Protein AF-A0A2E5XC78-F1 (afdb_monomer_lite)

pLDDT: mean 73.08, std 13.7, range [53.41, 96.94]

Radius of gyration: 30.32 Å; chains: 1; bounding box: 47×22×98 Å

Sequence (92 aa):
MKKINQLKLMTITLLLFSNITFGQKLIDDQSTINNQIVQKLNTPTKMWVNGHWETTTDGKRMWKKGHWSFEEKSFQQKSEIFRRKMMKRQKA

Secondary structure (DSSP, 8-state):
-HHHHHHHHHHHHHHHHTTSTTSSHHHHHHHHHHHHHHHHHHS-EEEEEPPEEEE-TTS-EEEEPPEEEEE---HHHHHHHHHHHHHHHH--

Structure (mmCIF, N/CA/C/O backbone):
data_AF-A0A2E5XC78-F1
#
_entry.id   AF-A0A2E5XC78-F1
#
loop_
_atom_site.group_PDB
_atom_site.id
_atom_site.type_symbol
_atom_site.label_atom_id
_atom_site.label_alt_id
_atom_site.label_comp_id
_atom_site.label_asym_id
_atom_site.label_entity_id
_atom_site.label_seq_id
_atom_site.pdbx_PDB_ins_code
_atom_site.Cartn_x
_atom_site.Cartn_y
_atom_site.Cartn_z
_atom_site.occupancy
_atom_site.B_iso_or_equiv
_atom_site.auth_seq_id
_atom_site.auth_comp_id
_atom_site.auth_asym_id
_atom_site.auth_atom_id
_atom_site.pdbx_PDB_model_num
ATOM 1 N N . MET A 1 1 ? 26.313 2.150 -71.167 1.00 54.50 1 MET A N 1
ATOM 2 C CA . MET A 1 1 ? 25.475 2.938 -70.227 1.00 54.50 1 MET A CA 1
ATOM 3 C C . MET A 1 1 ? 24.546 2.115 -69.325 1.00 54.50 1 MET A C 1
ATOM 5 O O . MET A 1 1 ? 24.470 2.443 -68.152 1.00 54.50 1 MET A O 1
ATOM 9 N N . LYS A 1 2 ? 23.883 1.033 -69.779 1.00 53.41 2 LYS A N 1
ATOM 10 C CA . LYS A 1 2 ? 22.913 0.269 -68.949 1.00 53.41 2 LYS A CA 1
ATOM 11 C C . LYS A 1 2 ? 23.478 -0.346 -67.647 1.00 53.41 2 LYS A C 1
ATOM 13 O O . LYS A 1 2 ? 22.771 -0.385 -66.648 1.00 53.41 2 LYS A O 1
ATOM 18 N N . LYS A 1 3 ? 24.750 -0.772 -67.628 1.00 56.91 3 LYS A N 1
ATOM 19 C CA . LYS A 1 3 ? 25.393 -1.394 -66.446 1.00 56.91 3 LYS A CA 1
ATOM 20 C C . LYS A 1 3 ? 25.601 -0.432 -65.264 1.00 56.91 3 LYS A C 1
ATOM 22 O O . LYS A 1 3 ? 25.558 -0.864 -64.120 1.00 56.91 3 LYS A O 1
ATOM 27 N N . ILE A 1 4 ? 25.765 0.867 -65.528 1.00 62.06 4 ILE A N 1
ATOM 28 C CA . ILE A 1 4 ? 25.970 1.885 -64.481 1.00 62.06 4 ILE A CA 1
ATOM 29 C C . ILE A 1 4 ? 24.664 2.134 -63.711 1.00 62.06 4 ILE A C 1
ATOM 31 O O . ILE A 1 4 ? 24.686 2.317 -62.498 1.00 62.06 4 ILE A O 1
ATOM 35 N N . ASN A 1 5 ? 23.518 2.071 -64.394 1.00 62.75 5 ASN A N 1
ATOM 36 C CA . ASN A 1 5 ? 22.212 2.266 -63.759 1.00 62.75 5 ASN A CA 1
ATOM 37 C C . ASN A 1 5 ? 21.820 1.082 -62.860 1.00 62.75 5 ASN A C 1
ATOM 39 O O . ASN A 1 5 ? 21.215 1.293 -61.816 1.00 62.75 5 ASN A O 1
ATOM 43 N N . GLN A 1 6 ? 22.225 -0.139 -63.223 1.00 64.19 6 GLN A N 1
ATOM 44 C CA . GLN A 1 6 ? 22.021 -1.342 -62.404 1.00 64.19 6 GLN A CA 1
ATOM 45 C C . GLN A 1 6 ? 22.840 -1.286 -61.104 1.00 64.19 6 GLN A C 1
ATOM 47 O O . GLN A 1 6 ? 22.318 -1.573 -60.030 1.00 64.19 6 GLN A O 1
ATOM 52 N N . LEU A 1 7 ? 24.097 -0.828 -61.181 1.00 69.62 7 LEU A N 1
ATOM 53 C CA . LEU A 1 7 ? 24.959 -0.669 -60.006 1.00 69.62 7 LEU A CA 1
ATOM 54 C C . LEU A 1 7 ? 24.415 0.387 -59.028 1.00 69.62 7 LEU A C 1
ATOM 56 O O . LEU A 1 7 ? 24.438 0.173 -57.820 1.00 69.62 7 LEU A O 1
ATOM 60 N N . LYS A 1 8 ? 23.877 1.500 -59.551 1.00 69.00 8 LYS A N 1
ATOM 61 C CA . LYS A 1 8 ? 23.238 2.551 -58.742 1.00 69.00 8 LYS A CA 1
ATOM 62 C C . LYS A 1 8 ? 21.950 2.081 -58.065 1.00 69.00 8 LYS A C 1
ATOM 64 O O . LYS A 1 8 ? 21.676 2.493 -56.945 1.00 69.00 8 LYS A O 1
ATOM 69 N N . LEU A 1 9 ? 21.157 1.234 -58.724 1.00 69.81 9 LEU A N 1
ATOM 70 C CA . LEU A 1 9 ? 19.942 0.690 -58.115 1.00 69.81 9 LEU A CA 1
ATOM 71 C C . LEU A 1 9 ? 20.279 -0.229 -56.937 1.00 69.81 9 LEU A C 1
ATOM 73 O O . LEU A 1 9 ? 19.667 -0.113 -55.880 1.00 69.81 9 LEU A O 1
ATOM 77 N N . MET A 1 10 ? 21.293 -1.081 -57.101 1.00 72.56 10 MET A N 1
ATOM 78 C CA . MET A 1 10 ? 21.697 -2.050 -56.084 1.00 72.56 10 MET A CA 1
ATOM 79 C C . MET A 1 10 ? 22.189 -1.373 -54.794 1.00 72.56 10 MET A C 1
ATOM 81 O O . MET A 1 10 ? 21.821 -1.804 -53.699 1.00 72.56 10 MET A O 1
ATOM 85 N N . THR A 1 11 ? 22.952 -0.280 -54.907 1.00 68.88 11 THR A N 1
ATOM 86 C CA . THR A 1 11 ? 23.435 0.480 -53.743 1.00 68.88 11 THR A CA 1
ATOM 87 C C . THR A 1 11 ? 22.314 1.198 -52.991 1.00 68.88 11 THR A C 1
ATOM 89 O O . THR A 1 11 ? 22.351 1.244 -51.764 1.00 68.88 11 THR A O 1
ATOM 92 N N . ILE A 1 12 ? 21.289 1.699 -53.691 1.00 71.75 12 ILE A N 1
ATOM 93 C CA . ILE A 1 12 ? 20.126 2.343 -53.057 1.00 71.75 12 ILE A CA 1
ATOM 94 C C . ILE A 1 12 ? 19.323 1.327 -52.240 1.00 71.75 12 ILE A C 1
ATOM 96 O O . ILE A 1 12 ? 18.968 1.606 -51.097 1.00 71.75 12 ILE A O 1
ATOM 100 N N . THR A 1 13 ? 19.087 0.124 -52.771 1.00 66.75 13 THR A N 1
ATOM 101 C CA . THR A 1 13 ? 18.414 -0.942 -52.012 1.00 66.75 13 THR A CA 1
ATOM 102 C C . THR A 1 13 ? 19.193 -1.352 -50.766 1.00 66.75 13 THR A C 1
ATOM 104 O O . THR A 1 13 ? 18.588 -1.513 -49.711 1.00 66.75 13 THR A O 1
ATOM 107 N N . LEU A 1 14 ? 20.524 -1.468 -50.840 1.00 66.94 14 LEU A N 1
ATOM 108 C CA . LEU A 1 14 ? 21.340 -1.898 -49.699 1.00 66.94 14 LEU A CA 1
ATOM 109 C C . LEU A 1 14 ? 21.281 -0.906 -48.520 1.00 66.94 14 LEU A C 1
ATOM 111 O O . LEU A 1 14 ? 21.240 -1.322 -47.365 1.00 66.94 14 LEU A O 1
ATOM 115 N N . LEU A 1 15 ? 21.222 0.399 -48.809 1.00 64.50 15 LEU A N 1
ATOM 116 C CA . LEU A 1 15 ? 21.139 1.464 -47.799 1.00 64.50 15 LEU A CA 1
ATOM 117 C C . LEU A 1 15 ? 19.772 1.546 -47.103 1.00 64.50 15 LEU A C 1
ATOM 119 O O . LEU A 1 15 ? 19.677 2.051 -45.986 1.00 64.50 15 LEU A O 1
ATOM 123 N N . LEU A 1 16 ? 18.706 1.053 -47.738 1.00 64.62 16 LEU A N 1
ATOM 124 C CA . LEU A 1 16 ? 17.363 1.073 -47.152 1.00 64.62 16 LEU A CA 1
ATOM 125 C C . LEU A 1 16 ? 17.145 -0.063 -46.141 1.00 64.62 16 LEU A C 1
ATOM 127 O O 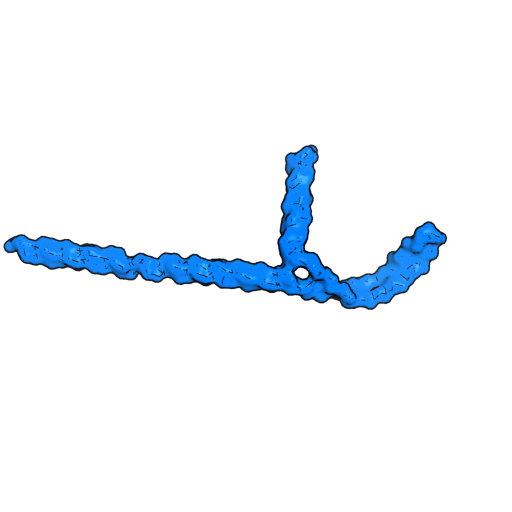. LEU A 1 16 ? 16.374 0.104 -45.198 1.00 64.62 16 LEU A O 1
ATOM 131 N N . PHE A 1 17 ? 17.854 -1.188 -46.275 1.00 63.03 17 PHE A N 1
ATOM 132 C CA . PHE A 1 17 ? 17.707 -2.331 -45.365 1.00 63.03 17 PHE A CA 1
ATOM 133 C C . PHE A 1 17 ? 18.506 -2.211 -44.057 1.00 63.03 17 PHE A C 1
ATOM 135 O O . PHE A 1 17 ? 18.171 -2.891 -43.088 1.00 63.03 17 PHE A O 1
ATOM 142 N N . SER A 1 18 ? 19.516 -1.339 -43.967 1.00 62.75 18 SER A N 1
ATOM 143 C CA . SER A 1 18 ? 20.372 -1.242 -42.770 1.00 62.75 18 SER A CA 1
ATOM 144 C C . SER A 1 18 ? 19.718 -0.559 -41.559 1.00 62.75 18 SER A C 1
ATOM 146 O O . SER A 1 18 ? 20.269 -0.623 -40.464 1.00 62.75 18 SER A O 1
ATOM 148 N N . ASN A 1 19 ? 18.560 0.090 -41.723 1.00 58.75 19 ASN A N 1
ATOM 149 C CA . ASN A 1 19 ? 17.937 0.909 -40.671 1.00 58.75 19 ASN A CA 1
ATOM 150 C C . ASN A 1 19 ? 16.775 0.228 -39.921 1.00 58.75 19 ASN A C 1
ATOM 152 O O . ASN A 1 19 ? 16.231 0.810 -38.986 1.00 58.75 19 ASN A O 1
ATOM 156 N N . ILE A 1 20 ? 16.380 -0.994 -40.293 1.00 60.16 20 ILE A N 1
ATOM 157 C CA . ILE A 1 20 ? 15.165 -1.636 -39.749 1.00 60.16 20 ILE A CA 1
ATOM 158 C C . ILE A 1 20 ? 15.422 -2.295 -38.376 1.00 60.16 20 ILE A C 1
ATOM 160 O O . ILE A 1 20 ? 14.513 -2.422 -37.558 1.00 60.16 20 ILE A O 1
ATOM 164 N N . THR A 1 21 ? 16.670 -2.646 -38.060 1.00 58.75 21 THR A N 1
ATOM 165 C CA . THR A 1 21 ? 17.029 -3.428 -36.862 1.00 58.75 21 THR A CA 1
ATOM 166 C C . THR A 1 21 ? 17.020 -2.635 -35.548 1.00 58.75 21 THR A C 1
ATOM 168 O O . THR A 1 21 ? 16.984 -3.233 -34.476 1.00 58.75 21 THR A O 1
ATOM 171 N N . PHE A 1 22 ? 17.027 -1.297 -35.588 1.00 59.34 22 PHE A N 1
ATOM 172 C CA . PHE A 1 22 ? 17.092 -0.461 -34.377 1.00 59.34 22 PHE A CA 1
ATOM 173 C C . PHE A 1 22 ? 15.739 -0.266 -33.665 1.00 59.34 22 PHE A C 1
ATOM 175 O O . PHE A 1 22 ? 15.722 0.088 -32.488 1.00 59.34 22 PHE A O 1
ATOM 182 N N . GLY A 1 23 ? 14.607 -0.522 -34.333 1.00 56.31 23 GLY A N 1
ATOM 183 C CA . GLY A 1 23 ? 13.272 -0.270 -33.768 1.00 56.31 23 GLY A CA 1
ATOM 184 C C . GLY A 1 23 ? 12.781 -1.310 -32.752 1.00 56.31 23 GLY A C 1
ATOM 185 O O . GLY A 1 23 ? 11.994 -0.977 -31.871 1.00 56.31 23 GLY A O 1
ATOM 186 N N . GLN A 1 24 ? 13.246 -2.560 -32.837 1.00 57.03 24 GLN A N 1
ATOM 187 C CA . GLN A 1 24 ? 12.725 -3.657 -32.005 1.00 57.03 24 GLN A CA 1
ATOM 188 C C . GLN A 1 24 ? 13.259 -3.633 -30.563 1.00 57.03 24 GLN A C 1
ATOM 190 O O . GLN A 1 24 ? 12.518 -3.935 -29.632 1.00 57.03 24 GLN A O 1
ATOM 195 N N . LYS A 1 25 ? 14.501 -3.177 -30.347 1.00 56.69 25 LYS A N 1
ATOM 196 C CA . LYS A 1 25 ? 15.143 -3.186 -29.020 1.00 56.69 25 LYS A CA 1
ATOM 197 C C . LYS A 1 25 ? 14.440 -2.289 -27.985 1.00 56.69 25 LYS A C 1
ATOM 199 O O . LYS A 1 25 ? 14.391 -2.629 -26.809 1.00 56.69 25 L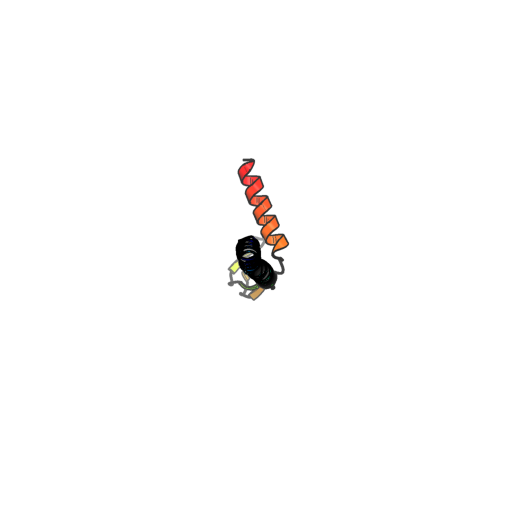YS A O 1
ATOM 204 N N . LEU A 1 26 ? 13.853 -1.172 -28.421 1.00 55.22 26 LEU A N 1
ATOM 205 C CA . LEU A 1 26 ? 13.145 -0.228 -27.541 1.00 55.22 26 LEU A CA 1
ATOM 206 C C . LEU A 1 26 ? 11.833 -0.792 -26.967 1.00 55.22 26 LEU A C 1
ATOM 208 O O . LEU A 1 26 ? 11.432 -0.412 -25.868 1.00 55.22 26 LEU A O 1
ATOM 212 N N . ILE A 1 27 ? 11.160 -1.692 -27.691 1.00 59.31 27 ILE A N 1
ATOM 213 C CA . ILE A 1 27 ? 9.884 -2.283 -27.258 1.00 59.31 27 ILE A CA 1
ATOM 214 C C . ILE A 1 27 ? 10.128 -3.344 -26.174 1.00 59.31 27 ILE A C 1
ATOM 216 O O . ILE A 1 27 ? 9.412 -3.379 -25.167 1.00 59.31 27 ILE A O 1
ATOM 220 N N . ASP A 1 28 ? 11.176 -4.154 -26.336 1.00 59.44 28 ASP A N 1
ATOM 221 C CA . ASP A 1 28 ? 11.546 -5.192 -25.369 1.00 59.44 28 ASP A CA 1
ATOM 222 C C . ASP A 1 28 ? 12.004 -4.590 -24.029 1.00 59.44 28 ASP A C 1
ATOM 224 O O . ASP A 1 28 ? 11.568 -5.049 -22.964 1.00 59.44 28 ASP A O 1
ATOM 228 N N . ASP A 1 29 ? 12.776 -3.498 -24.062 1.00 61.09 29 ASP A N 1
ATOM 229 C CA . ASP A 1 29 ? 13.202 -2.772 -22.856 1.00 61.09 29 ASP A CA 1
ATOM 230 C C . ASP A 1 29 ? 12.001 -2.192 -22.087 1.00 61.09 29 ASP A C 1
ATOM 232 O O . ASP A 1 29 ? 11.916 -2.320 -20.862 1.00 61.09 29 ASP A O 1
ATOM 236 N N . GLN A 1 30 ? 11.011 -1.626 -22.788 1.00 61.94 30 GLN A N 1
ATOM 237 C CA . GLN A 1 30 ? 9.824 -1.052 -22.147 1.00 61.94 30 GLN A CA 1
ATOM 238 C C . GLN A 1 30 ? 8.964 -2.119 -21.454 1.00 61.94 30 GLN A C 1
ATOM 240 O O . GLN A 1 30 ? 8.440 -1.887 -20.359 1.00 61.94 30 GLN A O 1
ATOM 245 N N . SER A 1 31 ? 8.814 -3.295 -22.069 1.00 63.69 31 SER A N 1
ATOM 246 C CA . SER A 1 31 ? 8.041 -4.396 -21.483 1.00 63.69 31 SER A CA 1
ATOM 247 C C . SER A 1 31 ? 8.698 -4.929 -20.201 1.00 63.69 31 SER A C 1
ATOM 249 O O . SER A 1 31 ? 8.023 -5.172 -19.197 1.00 63.69 31 SER A O 1
ATOM 251 N N . THR A 1 32 ? 10.031 -4.998 -20.195 1.00 65.31 32 THR A N 1
ATOM 252 C CA . THR A 1 32 ? 10.841 -5.424 -19.050 1.00 65.31 32 THR A CA 1
ATOM 253 C C . THR A 1 32 ? 10.750 -4.427 -17.892 1.00 65.31 32 THR A C 1
ATOM 255 O O . THR A 1 32 ? 10.513 -4.829 -16.750 1.00 65.31 32 THR A O 1
ATOM 258 N N . ILE A 1 33 ? 10.842 -3.123 -18.179 1.00 66.56 33 ILE A N 1
ATOM 259 C CA . ILE A 1 33 ? 10.679 -2.050 -17.182 1.00 66.56 33 ILE A CA 1
ATOM 260 C C . ILE A 1 33 ? 9.281 -2.098 -16.555 1.00 66.56 33 ILE A C 1
ATOM 262 O O . ILE A 1 33 ? 9.142 -2.063 -15.330 1.00 66.56 33 ILE A O 1
ATOM 266 N N . ASN A 1 34 ? 8.236 -2.237 -17.375 1.00 65.94 34 ASN A N 1
ATOM 267 C CA 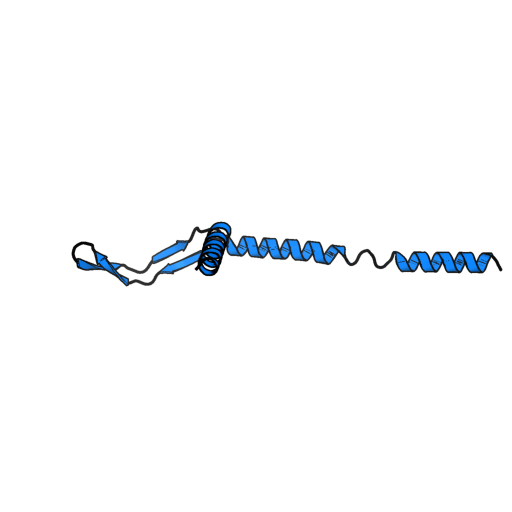. ASN A 1 34 ? 6.861 -2.318 -16.886 1.00 65.94 34 ASN A CA 1
ATOM 268 C C . ASN A 1 34 ? 6.660 -3.524 -15.953 1.00 65.94 34 ASN A C 1
ATOM 270 O O . ASN A 1 34 ? 6.043 -3.390 -14.896 1.00 65.94 34 ASN A O 1
ATOM 274 N N . ASN A 1 35 ? 7.231 -4.682 -16.292 1.00 69.62 35 ASN A N 1
ATOM 275 C CA . ASN A 1 35 ? 7.152 -5.880 -15.458 1.00 69.62 35 ASN A CA 1
ATOM 276 C C . ASN A 1 35 ? 7.866 -5.705 -14.109 1.00 69.62 35 ASN A C 1
ATOM 278 O O . ASN A 1 35 ? 7.317 -6.089 -13.076 1.00 69.62 35 ASN A O 1
ATOM 282 N N . GLN A 1 36 ? 9.043 -5.072 -14.086 1.00 69.38 36 GLN A N 1
ATOM 283 C CA . GLN A 1 36 ? 9.768 -4.775 -12.843 1.00 69.38 36 GLN A CA 1
ATOM 284 C C . GLN A 1 36 ? 8.997 -3.804 -11.939 1.00 69.38 36 GLN A C 1
ATOM 286 O O . GLN A 1 36 ? 8.940 -3.996 -10.722 1.00 69.38 36 GLN A O 1
ATOM 291 N N . ILE A 1 37 ? 8.362 -2.785 -12.525 1.00 64.88 37 ILE A N 1
ATOM 292 C CA . ILE A 1 37 ? 7.501 -1.841 -11.804 1.00 64.88 37 ILE A CA 1
ATOM 293 C C . ILE A 1 37 ? 6.323 -2.596 -11.178 1.00 64.88 37 ILE A C 1
ATOM 295 O O . ILE A 1 37 ? 6.113 -2.513 -9.968 1.00 64.88 37 ILE A O 1
ATOM 299 N N . VAL A 1 38 ? 5.601 -3.398 -11.965 1.00 62.50 38 VAL A N 1
ATOM 300 C CA . VAL A 1 38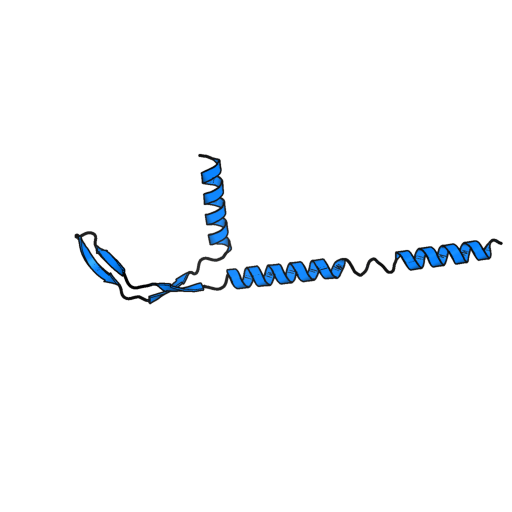 ? 4.463 -4.195 -11.481 1.00 62.50 38 VAL A CA 1
ATOM 301 C C . VAL A 1 38 ? 4.883 -5.158 -10.366 1.00 62.50 38 VAL A C 1
ATOM 303 O O . VAL A 1 38 ? 4.173 -5.275 -9.368 1.00 62.50 38 VAL A O 1
ATOM 306 N N . GLN A 1 39 ? 6.044 -5.806 -10.480 1.00 63.00 39 GLN A N 1
ATOM 307 C CA . GLN A 1 39 ? 6.573 -6.683 -9.432 1.00 63.00 39 GLN A CA 1
ATOM 308 C C . GLN A 1 39 ? 6.885 -5.915 -8.142 1.00 63.00 39 GLN A C 1
ATOM 310 O O . GLN A 1 39 ? 6.428 -6.318 -7.076 1.00 63.00 39 GLN A O 1
ATOM 315 N N . LYS A 1 40 ? 7.587 -4.778 -8.224 1.00 63.25 40 LYS A N 1
ATOM 316 C CA . LYS A 1 40 ? 7.931 -3.946 -7.056 1.00 63.25 40 LYS A CA 1
ATOM 317 C C . LYS A 1 40 ? 6.708 -3.315 -6.378 1.00 63.25 40 LYS A C 1
ATOM 319 O O . LYS A 1 40 ? 6.764 -2.994 -5.198 1.00 63.25 40 LYS A O 1
ATOM 324 N N . LEU A 1 41 ? 5.615 -3.112 -7.110 1.00 60.66 41 LEU A N 1
ATOM 325 C CA . LEU A 1 41 ? 4.352 -2.588 -6.577 1.00 60.66 41 LEU A CA 1
ATOM 326 C C . LEU A 1 41 ? 3.444 -3.673 -5.979 1.00 60.66 41 LEU A C 1
ATOM 328 O O . LEU A 1 41 ? 2.595 -3.355 -5.151 1.00 60.66 41 LEU A O 1
ATOM 332 N N . ASN A 1 42 ? 3.609 -4.932 -6.392 1.00 59.47 42 ASN A N 1
ATOM 333 C CA .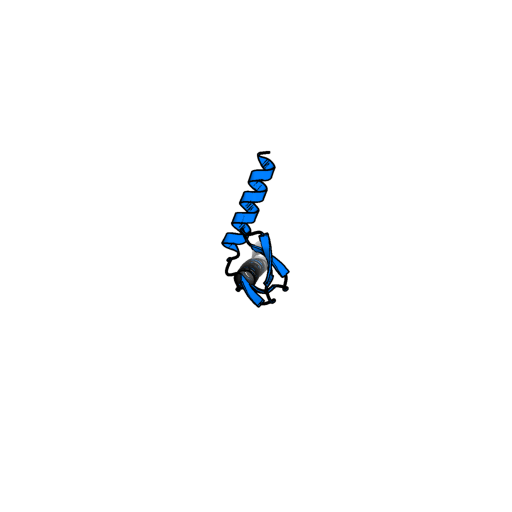 ASN A 1 42 ? 2.872 -6.080 -5.857 1.00 59.47 42 ASN A CA 1
ATOM 334 C C . ASN A 1 42 ? 3.556 -6.743 -4.657 1.00 59.47 42 ASN A C 1
ATOM 336 O O . ASN A 1 42 ? 2.979 -7.654 -4.066 1.00 59.47 42 ASN A O 1
ATOM 340 N N . THR A 1 43 ? 4.765 -6.321 -4.284 1.00 60.88 43 THR A N 1
ATOM 341 C CA . THR A 1 43 ? 5.414 -6.843 -3.085 1.00 60.88 43 THR A CA 1
ATOM 342 C C . THR A 1 43 ? 4.695 -6.334 -1.832 1.00 60.88 43 THR A C 1
ATOM 344 O O . THR A 1 43 ? 4.396 -5.138 -1.724 1.00 60.88 43 THR A O 1
ATOM 347 N N . PRO A 1 44 ? 4.407 -7.224 -0.864 1.00 62.69 44 PRO A N 1
ATOM 348 C CA . PRO A 1 44 ? 3.753 -6.837 0.375 1.00 62.69 44 PRO A CA 1
ATOM 349 C C . PRO A 1 44 ? 4.594 -5.764 1.065 1.00 62.69 44 PRO A C 1
ATOM 351 O O . PRO A 1 44 ? 5.756 -5.976 1.419 1.00 62.69 44 PRO A O 1
ATOM 354 N N . THR A 1 45 ? 4.013 -4.575 1.217 1.00 69.19 45 THR A N 1
ATOM 355 C CA . THR A 1 45 ? 4.712 -3.461 1.852 1.00 69.19 45 THR A CA 1
ATOM 356 C C . THR A 1 45 ? 4.590 -3.630 3.358 1.00 69.19 45 THR A C 1
ATOM 358 O O . THR A 1 45 ? 3.501 -3.525 3.925 1.00 69.19 45 THR A O 1
ATOM 361 N N . LYS A 1 46 ? 5.721 -3.911 4.007 1.00 80.38 46 LYS A N 1
ATOM 362 C CA . LYS A 1 46 ? 5.828 -3.899 5.464 1.00 80.38 46 LYS A CA 1
ATOM 363 C C . LYS A 1 46 ? 5.919 -2.449 5.929 1.00 80.38 46 LYS A C 1
ATOM 365 O O . LYS A 1 46 ? 6.827 -1.729 5.519 1.00 80.38 46 LYS A O 1
ATOM 370 N N . MET A 1 47 ? 5.005 -2.023 6.792 1.00 81.75 47 MET A N 1
ATOM 371 C CA . MET A 1 47 ? 5.008 -0.677 7.365 1.00 81.75 47 MET A CA 1
ATOM 372 C C . MET A 1 47 ? 4.890 -0.723 8.886 1.00 81.75 47 MET A C 1
ATOM 374 O O . MET A 1 47 ? 4.215 -1.588 9.444 1.00 81.75 47 MET A O 1
ATOM 378 N N . TRP A 1 48 ? 5.569 0.198 9.566 1.00 87.25 48 TRP A N 1
ATOM 379 C CA . TRP A 1 48 ? 5.428 0.362 11.008 1.00 87.25 48 TRP A CA 1
ATOM 380 C C . TRP A 1 48 ? 4.220 1.248 11.287 1.00 87.25 48 TRP A C 1
ATOM 382 O O . TRP A 1 48 ? 4.139 2.372 10.792 1.00 87.25 48 TRP A O 1
ATOM 392 N N . VAL A 1 49 ? 3.281 0.742 12.076 1.00 88.88 49 VAL A N 1
ATOM 393 C CA . VAL A 1 49 ? 2.131 1.507 12.550 1.00 88.88 49 VAL A CA 1
ATOM 394 C C . VAL A 1 49 ? 2.467 2.040 13.935 1.00 88.88 49 VAL A C 1
ATOM 396 O O . VAL A 1 49 ? 2.762 1.267 14.847 1.00 88.88 49 VAL A O 1
ATOM 399 N N . ASN A 1 50 ? 2.419 3.363 14.097 1.00 93.50 50 ASN A N 1
ATOM 400 C CA . ASN A 1 50 ? 2.662 4.007 15.385 1.00 93.50 50 ASN A CA 1
ATOM 401 C C . ASN A 1 50 ? 1.587 3.628 16.413 1.00 93.50 50 ASN A C 1
ATOM 403 O O . ASN A 1 50 ? 0.420 3.401 16.079 1.00 93.50 50 ASN A O 1
ATOM 407 N N . GLY A 1 51 ? 1.995 3.582 17.683 1.00 96.31 51 GLY A N 1
ATOM 408 C CA . GLY A 1 51 ? 1.057 3.392 18.782 1.00 96.31 51 GLY A CA 1
ATOM 409 C C . GLY A 1 51 ? 0.066 4.550 18.865 1.00 96.31 51 GLY A C 1
ATOM 410 O O . GLY A 1 51 ? 0.415 5.696 18.577 1.00 96.31 51 GLY A O 1
ATOM 411 N N . HIS A 1 52 ? -1.174 4.243 19.224 1.00 95.31 52 HIS A N 1
ATOM 412 C CA . HIS A 1 52 ? -2.248 5.226 19.307 1.00 95.31 52 HIS A CA 1
ATOM 413 C C . HIS A 1 52 ? -3.242 4.862 20.409 1.00 95.31 52 HIS A C 1
ATOM 415 O O . HIS A 1 52 ? -3.328 3.714 20.852 1.00 95.31 52 HIS A O 1
ATOM 421 N N . TRP A 1 53 ? -4.001 5.863 20.850 1.00 96.56 53 TRP A N 1
ATOM 422 C CA . TRP A 1 53 ? -5.144 5.661 21.730 1.00 96.56 53 TRP A CA 1
ATOM 423 C C . TRP A 1 53 ? -6.354 5.239 20.904 1.00 96.56 53 TRP A C 1
ATOM 425 O O . TRP A 1 53 ? -6.743 5.936 19.970 1.00 96.56 53 TRP A O 1
ATOM 435 N N . GLU A 1 54 ? -6.957 4.117 21.271 1.00 96.56 54 GLU A N 1
ATOM 436 C CA . GLU A 1 54 ? -8.226 3.650 20.726 1.00 96.56 54 GLU A CA 1
ATOM 437 C C . GLU A 1 54 ? -9.309 3.801 21.799 1.00 96.56 54 GLU A C 1
ATOM 439 O O . GLU A 1 54 ? -9.095 3.464 22.968 1.00 96.56 54 GLU A O 1
ATOM 444 N N . THR A 1 55 ? -10.466 4.338 21.414 1.00 96.94 55 THR A N 1
ATOM 445 C CA . THR A 1 55 ? -11.630 4.443 22.300 1.00 96.94 55 THR A CA 1
ATOM 446 C C . THR A 1 55 ? -12.560 3.274 22.007 1.00 96.94 55 THR A C 1
ATOM 448 O O . THR A 1 55 ? -13.008 3.104 20.877 1.00 96.94 55 THR A O 1
ATOM 451 N N . THR A 1 56 ? -12.834 2.464 23.024 1.00 93.94 56 THR A N 1
ATOM 452 C CA . THR A 1 56 ? -13.774 1.336 22.942 1.00 93.94 56 THR A CA 1
ATOM 453 C C . THR A 1 56 ? -15.224 1.822 22.873 1.00 93.94 56 THR A C 1
ATOM 455 O O . THR A 1 56 ? -15.514 2.976 23.194 1.00 93.94 56 THR A O 1
ATOM 458 N N . THR A 1 57 ? -16.152 0.939 22.495 1.00 93.62 57 THR A N 1
ATOM 459 C CA . THR A 1 57 ? -17.600 1.230 22.465 1.00 93.62 57 THR A CA 1
ATOM 460 C C . THR A 1 57 ? -18.142 1.697 23.814 1.00 93.62 57 THR A C 1
ATOM 462 O O . THR A 1 57 ? -19.074 2.492 23.857 1.00 93.62 57 THR A O 1
ATOM 465 N N . ASP A 1 58 ? -17.500 1.277 24.904 1.00 94.94 58 ASP A N 1
ATOM 466 C CA . ASP A 1 58 ? -17.876 1.617 26.277 1.00 94.94 58 ASP A CA 1
ATOM 467 C C . ASP A 1 58 ? -17.218 2.927 26.762 1.00 94.94 58 ASP A C 1
ATOM 469 O O . ASP A 1 58 ? -17.253 3.256 27.947 1.00 94.94 58 ASP A O 1
ATOM 473 N N . GLY A 1 59 ? -16.540 3.663 25.873 1.00 94.00 59 GLY A N 1
ATOM 474 C CA . GLY A 1 59 ? -15.907 4.955 26.161 1.00 94.00 59 GLY A CA 1
ATOM 475 C C . GLY A 1 59 ? -14.533 4.881 26.839 1.00 94.00 59 GLY A C 1
ATOM 476 O O . GLY A 1 59 ? -13.883 5.913 27.025 1.00 94.00 59 GLY A O 1
ATOM 477 N N . LYS A 1 60 ? -14.031 3.688 27.182 1.00 96.12 60 LYS A N 1
ATOM 478 C CA . LYS A 1 60 ? -12.684 3.527 27.757 1.00 96.12 60 LYS A CA 1
ATOM 479 C C . LYS A 1 60 ? -11.613 3.749 26.692 1.00 96.12 60 LYS A C 1
ATOM 481 O O . LYS A 1 60 ? -11.725 3.220 25.584 1.00 96.12 60 LYS A O 1
ATOM 486 N N . ARG A 1 61 ? -10.549 4.473 27.054 1.00 96.38 61 ARG A N 1
ATOM 487 C CA . ARG A 1 61 ? -9.358 4.674 26.215 1.00 96.38 61 ARG A CA 1
ATOM 488 C C . ARG A 1 61 ? -8.310 3.609 26.512 1.00 96.38 61 ARG A C 1
ATOM 490 O O . ARG A 1 61 ? -7.921 3.425 27.662 1.00 96.38 61 ARG A O 1
ATOM 497 N N . MET A 1 62 ? -7.825 2.943 25.473 1.00 96.75 62 MET A N 1
ATOM 498 C CA . MET A 1 62 ? -6.769 1.939 25.558 1.00 96.75 62 MET A CA 1
ATOM 499 C C . MET A 1 62 ? -5.611 2.305 24.636 1.00 96.75 62 MET A C 1
ATOM 501 O O . MET A 1 62 ? -5.819 2.680 23.484 1.00 96.75 62 MET A O 1
ATOM 505 N N . TRP A 1 63 ? -4.380 2.185 25.133 1.00 95.94 63 TRP A N 1
ATOM 506 C CA . TRP A 1 63 ? -3.191 2.387 24.312 1.00 95.94 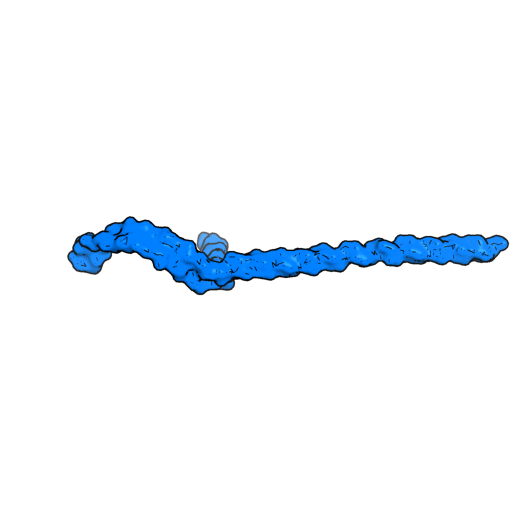63 TRP A CA 1
ATOM 507 C C . TRP A 1 63 ? -2.892 1.119 23.520 1.00 95.94 63 TRP A C 1
ATOM 509 O O . TRP A 1 63 ? -2.655 0.053 24.095 1.00 95.94 63 TRP A O 1
ATOM 519 N N . LYS A 1 64 ? -2.858 1.233 22.196 1.00 96.81 64 LYS A N 1
ATOM 520 C CA . LYS A 1 64 ? -2.369 0.180 21.311 1.00 96.81 64 LYS A CA 1
ATOM 521 C C . LYS A 1 64 ? -0.892 0.421 21.039 1.00 96.81 64 LYS A C 1
ATOM 523 O O . LYS A 1 64 ? -0.508 1.482 20.552 1.00 96.81 64 LYS A O 1
ATOM 528 N N . LYS A 1 65 ? -0.055 -0.570 21.356 1.00 95.69 65 LYS A N 1
ATOM 529 C CA . LYS A 1 65 ? 1.376 -0.533 21.025 1.00 95.69 65 LYS A CA 1
ATOM 530 C C . LYS A 1 65 ? 1.553 -0.532 19.503 1.00 95.69 65 LYS A C 1
ATOM 532 O O . LYS A 1 65 ? 0.762 -1.140 18.780 1.00 95.69 65 LYS A O 1
ATOM 537 N N . GLY A 1 66 ? 2.599 0.146 19.035 1.00 94.69 66 GLY A N 1
ATOM 538 C CA . GLY A 1 66 ? 2.972 0.107 17.625 1.00 94.69 66 GLY A CA 1
ATOM 539 C C . GLY A 1 66 ? 3.327 -1.313 17.186 1.00 94.69 66 GLY A C 1
ATOM 540 O O . GLY A 1 66 ? 3.798 -2.117 17.994 1.00 94.69 66 GLY A O 1
ATOM 541 N N . HIS A 1 67 ? 3.063 -1.631 15.924 1.00 91.50 67 HIS A N 1
ATOM 542 C CA . HIS A 1 67 ? 3.314 -2.955 15.367 1.00 91.50 67 HIS A CA 1
ATOM 543 C C . HIS A 1 67 ? 3.688 -2.866 13.889 1.00 91.50 67 HIS A C 1
ATOM 545 O O . HIS A 1 67 ? 3.363 -1.901 13.195 1.00 91.50 67 HIS A O 1
ATOM 551 N N . TRP A 1 68 ? 4.367 -3.900 13.399 1.00 88.25 68 TRP A N 1
ATOM 552 C CA . TRP A 1 68 ? 4.560 -4.086 11.968 1.00 88.25 68 TRP A CA 1
ATOM 553 C C . TRP A 1 68 ? 3.260 -4.587 11.348 1.00 88.25 68 TRP A C 1
ATOM 555 O O . TRP A 1 68 ? 2.737 -5.618 11.762 1.00 88.25 68 TRP A O 1
ATOM 565 N N . SER A 1 69 ? 2.760 -3.864 10.353 1.00 83.94 69 SER A N 1
ATOM 566 C CA . SER A 1 69 ? 1.625 -4.272 9.534 1.00 83.94 69 SER A CA 1
ATOM 567 C C . SER A 1 69 ? 2.108 -4.616 8.129 1.00 83.94 69 SER A C 1
ATOM 569 O O . SER A 1 69 ? 3.013 -3.968 7.592 1.00 83.94 69 SER A O 1
ATOM 571 N N . PHE A 1 70 ? 1.516 -5.654 7.548 1.00 79.81 70 PHE A N 1
ATOM 572 C CA . PHE A 1 70 ? 1.746 -6.061 6.171 1.00 79.81 70 PHE A CA 1
ATOM 573 C C . PHE A 1 70 ? 0.473 -5.759 5.392 1.00 79.81 70 PHE A C 1
ATOM 575 O O . PHE A 1 70 ? -0.571 -6.358 5.643 1.00 79.81 70 PHE A O 1
ATOM 582 N N . GLU A 1 71 ? 0.535 -4.801 4.472 1.00 70.38 71 GLU A N 1
ATOM 583 C CA . GLU A 1 71 ? -0.605 -4.531 3.604 1.00 70.38 71 GLU A CA 1
ATOM 584 C C . GLU A 1 71 ? -0.516 -5.451 2.377 1.00 70.38 71 GLU A C 1
ATOM 586 O O . GLU A 1 71 ? 0.198 -5.160 1.420 1.00 70.38 71 GLU A O 1
ATOM 591 N N . GLU A 1 72 ? -1.253 -6.564 2.399 1.00 64.50 72 GLU A N 1
ATOM 592 C CA . GLU A 1 72 ? -1.351 -7.539 1.293 1.00 64.50 72 GLU A CA 1
ATOM 593 C C . GLU A 1 72 ? -2.229 -7.058 0.121 1.00 64.50 72 GLU A C 1
ATOM 595 O O . GLU A 1 72 ? -2.701 -7.849 -0.695 1.00 64.50 72 GLU A O 1
ATOM 600 N N . LYS A 1 73 ? -2.501 -5.754 0.008 1.00 62.72 73 LYS A N 1
ATOM 601 C CA . LYS A 1 73 ? -3.288 -5.257 -1.124 1.00 62.72 73 LYS A CA 1
ATOM 602 C C . LYS A 1 73 ? -2.404 -5.182 -2.352 1.00 62.72 73 LYS A C 1
ATOM 604 O O . LYS A 1 73 ? -1.565 -4.285 -2.456 1.00 62.72 73 LYS A O 1
ATOM 609 N N . SER A 1 74 ? -2.642 -6.094 -3.288 1.00 61.41 74 SER A N 1
ATOM 610 C CA . SER A 1 74 ? -1.988 -6.080 -4.589 1.00 61.41 74 SER A CA 1
ATOM 611 C C . SER A 1 74 ? -2.250 -4.754 -5.317 1.00 61.41 74 SER A C 1
ATOM 613 O O . SER A 1 74 ? -3.257 -4.067 -5.091 1.00 61.41 74 SER A O 1
ATOM 615 N N . PHE A 1 75 ? -1.348 -4.367 -6.217 1.00 61.44 75 PHE A N 1
ATOM 616 C CA . PHE A 1 75 ? -1.479 -3.153 -7.020 1.00 61.44 75 PHE A CA 1
ATOM 617 C C . PHE A 1 75 ? -2.815 -3.102 -7.775 1.00 61.44 75 PHE A C 1
ATOM 619 O O . PHE A 1 75 ? -3.406 -2.029 -7.920 1.00 61.44 75 PHE A O 1
ATOM 626 N N . GLN A 1 76 ? -3.338 -4.255 -8.204 1.00 60.38 76 GLN A N 1
ATOM 627 C CA . GLN A 1 76 ? -4.646 -4.340 -8.854 1.00 60.38 76 GLN A CA 1
ATOM 628 C C . GLN A 1 76 ? -5.756 -3.809 -7.935 1.00 60.38 76 GLN A C 1
ATOM 630 O O . GLN A 1 76 ? -6.552 -2.981 -8.362 1.00 60.38 76 GLN A O 1
ATOM 635 N N . GLN A 1 77 ? -5.747 -4.164 -6.647 1.00 68.00 77 GLN A N 1
ATOM 636 C CA . GLN A 1 77 ? -6.745 -3.671 -5.694 1.00 68.00 77 GLN A CA 1
ATOM 637 C C . GLN A 1 77 ? -6.587 -2.169 -5.413 1.00 68.00 77 GLN A C 1
ATOM 639 O O . GLN A 1 77 ? -7.577 -1.436 -5.380 1.00 68.00 77 GLN A O 1
ATOM 644 N N . LYS A 1 78 ? -5.350 -1.674 -5.244 1.00 69.19 78 LYS A N 1
ATOM 645 C CA . LYS A 1 78 ? -5.094 -0.237 -5.007 1.00 69.19 78 LYS A CA 1
ATOM 646 C C . LYS A 1 78 ? -5.459 0.621 -6.226 1.00 69.19 78 LYS A C 1
ATOM 648 O O . LYS A 1 78 ? -6.110 1.657 -6.070 1.00 69.19 78 LYS A O 1
ATOM 653 N N . SER A 1 79 ? -5.093 0.179 -7.429 1.00 66.00 79 SER A N 1
ATOM 654 C CA . SER A 1 79 ? -5.432 0.858 -8.686 1.00 66.00 79 SER A CA 1
ATOM 655 C C . SER A 1 79 ? -6.938 0.853 -8.947 1.00 66.00 79 SER A C 1
ATOM 657 O O . SER A 1 79 ? -7.493 1.873 -9.356 1.00 66.00 79 SER A O 1
ATOM 659 N N . GLU A 1 80 ? -7.633 -0.237 -8.624 1.00 77.12 80 GLU A N 1
ATOM 660 C CA . GLU A 1 80 ? -9.081 -0.324 -8.765 1.00 77.12 80 GLU A CA 1
ATOM 661 C C . GLU A 1 80 ? -9.813 0.601 -7.782 1.00 77.12 80 GLU A C 1
ATOM 663 O O . GLU A 1 80 ? -10.725 1.330 -8.180 1.00 77.12 80 GLU A O 1
ATOM 668 N N . ILE A 1 81 ? -9.370 0.667 -6.520 1.00 78.06 81 ILE A N 1
ATOM 669 C CA . ILE A 1 81 ? -9.893 1.628 -5.534 1.00 78.06 81 ILE A CA 1
ATOM 670 C C . ILE A 1 81 ? -9.683 3.069 -6.019 1.00 78.06 81 ILE A C 1
ATOM 672 O O . ILE A 1 81 ? -10.600 3.891 -5.928 1.00 78.06 81 ILE A O 1
ATOM 676 N N . PHE A 1 82 ? -8.500 3.387 -6.549 1.00 76.00 82 PHE A N 1
ATOM 677 C CA . PHE A 1 82 ? -8.209 4.710 -7.098 1.00 76.00 82 PHE A CA 1
ATOM 678 C C . PHE A 1 82 ? -9.115 5.044 -8.292 1.00 76.00 82 PHE A C 1
ATOM 680 O O . PHE A 1 82 ? -9.744 6.104 -8.312 1.00 76.00 82 PHE A O 1
ATOM 687 N N . ARG A 1 83 ? -9.270 4.110 -9.239 1.00 75.62 83 ARG A N 1
ATOM 688 C CA . ARG A 1 83 ? -10.152 4.256 -10.406 1.00 75.62 83 ARG A CA 1
ATOM 689 C C . ARG A 1 83 ? -11.600 4.510 -9.986 1.00 75.62 83 ARG A C 1
ATOM 691 O O . ARG A 1 83 ? -12.232 5.435 -10.489 1.00 75.62 83 ARG A O 1
ATOM 698 N N . ARG A 1 84 ? -12.107 3.756 -9.004 1.00 83.81 84 ARG A N 1
ATOM 699 C CA . ARG A 1 84 ? -13.456 3.943 -8.439 1.00 83.81 84 ARG A CA 1
ATOM 700 C C . ARG A 1 84 ? -13.623 5.324 -7.792 1.00 83.81 84 ARG A C 1
ATOM 702 O O . ARG A 1 84 ? -14.651 5.965 -8.003 1.00 83.81 84 ARG A O 1
ATOM 709 N N . LYS A 1 85 ? -12.621 5.820 -7.052 1.00 82.50 85 LYS A N 1
ATOM 710 C CA . LYS A 1 85 ? -12.646 7.179 -6.471 1.00 82.50 85 LYS A CA 1
ATOM 711 C C . LYS A 1 85 ? -12.705 8.267 -7.547 1.00 82.50 85 LYS A C 1
ATOM 713 O O . LYS A 1 85 ? -13.486 9.204 -7.401 1.00 82.50 85 LYS A O 1
ATOM 718 N N . MET A 1 86 ? -11.920 8.133 -8.617 1.00 82.94 86 MET A N 1
ATOM 719 C CA . MET A 1 86 ? -11.922 9.084 -9.736 1.00 82.94 86 MET A CA 1
ATOM 720 C C . MET A 1 86 ? -13.281 9.123 -10.446 1.00 82.94 86 MET A C 1
ATOM 722 O O . MET A 1 86 ? -13.838 10.201 -10.631 1.00 82.94 86 MET A O 1
ATOM 726 N N . MET A 1 87 ? -13.869 7.958 -10.739 1.00 84.81 87 MET A N 1
ATOM 727 C CA . MET A 1 87 ? -15.195 7.866 -11.368 1.00 84.81 87 MET A CA 1
ATOM 728 C C . MET A 1 87 ? -16.310 8.454 -10.492 1.00 84.81 87 MET A C 1
ATOM 730 O O . MET A 1 87 ? -17.258 9.037 -11.009 1.00 84.81 87 MET A O 1
ATOM 734 N N . LYS A 1 88 ? -16.209 8.326 -9.162 1.00 86.19 88 LYS A N 1
ATOM 735 C CA . LYS A 1 88 ? -17.186 8.912 -8.229 1.00 86.19 88 LYS A CA 1
ATOM 736 C C . LYS A 1 88 ? -17.118 10.442 -8.205 1.00 86.19 88 LYS A C 1
ATOM 738 O O . LYS A 1 88 ? -18.158 11.076 -8.107 1.00 86.19 88 LYS A O 1
ATOM 743 N N . ARG A 1 89 ? -15.918 11.026 -8.318 1.00 77.75 89 ARG A N 1
ATOM 744 C CA . ARG A 1 89 ? -15.720 12.486 -8.389 1.00 77.75 89 ARG A CA 1
ATOM 745 C C . ARG A 1 89 ? -16.236 13.106 -9.685 1.00 77.75 89 ARG A C 1
ATOM 747 O O . ARG A 1 89 ? -16.605 14.262 -9.666 1.00 77.75 89 ARG A O 1
ATOM 754 N N . GLN A 1 90 ? -16.237 12.357 -10.786 1.00 72.38 90 GLN A N 1
ATOM 755 C CA . GLN A 1 90 ? -16.740 12.837 -12.081 1.00 72.38 90 GLN A CA 1
ATOM 756 C C . GLN A 1 90 ? -18.269 12.771 -12.209 1.00 72.38 90 GLN A C 1
ATOM 758 O O . GLN A 1 90 ? -18.828 13.378 -13.114 1.00 72.38 90 GLN A O 1
ATOM 763 N N . LYS A 1 91 ? -18.939 11.993 -11.350 1.00 66.06 91 LYS A N 1
ATOM 764 C CA . LYS A 1 91 ? -20.404 11.849 -11.326 1.00 66.06 91 LYS A CA 1
ATOM 765 C C . LYS A 1 91 ? -21.097 12.775 -10.317 1.00 66.06 91 LYS A C 1
ATOM 767 O O . LYS A 1 91 ? -22.323 12.759 -10.264 1.00 66.06 91 LYS A O 1
ATOM 772 N N . ALA A 1 92 ? -20.328 13.482 -9.493 1.00 55.00 92 ALA A N 1
ATOM 773 C CA . ALA A 1 92 ? -20.802 14.472 -8.528 1.00 55.00 92 ALA A CA 1
ATOM 774 C C . ALA A 1 92 ? -20.589 15.871 -9.106 1.00 55.00 92 ALA A C 1
ATOM 776 O O . ALA A 1 92 ? -21.446 16.734 -8.834 1.00 55.00 92 ALA A O 1
#

Foldseek 3Di:
DVVVVVVVVVVVVVVVPPPPPPPPVVVVVVVVVVVVVLVVQQPFDWDKDQWDWDQDPVRDTDIDHIDIDTDNQHPVNVVVVVVVVVVVVVVD